Protein AF-A0A139QA95-F1 (afdb_monomer_lite)

InterPro domains:
  IPR046556 Protein of unknown function DUF6710 [PF20457] (3-136)

pLDDT: mean 88.9, std 16.06, range [31.94, 98.19]

Foldseek 3Di:
DPQDWQKDQLQPFAEPLPDDDDVLLVVLLVQDAPVHDDEQVVVVVFWEWEQEPPLRYIYTDGPSSNSVNNVVNSTYMHTYRYYHYCPVCVQFWAQPQFFIAGPPPRDGDDDPDDRVVRRVVRVSVVSNVVCVPPPVPCCVVPVVRDPD

Structure (mmCIF, N/CA/C/O backbone):
data_AF-A0A139QA95-F1
#
_entry.id   AF-A0A139QA95-F1
#
loop_
_atom_site.group_PDB
_atom_site.id
_atom_site.type_symbol
_atom_site.label_atom_id
_atom_site.label_alt_id
_atom_site.label_comp_id
_atom_site.label_asym_id
_atom_site.label_entity_id
_atom_site.label_seq_id
_atom_site.pdbx_PDB_ins_code
_atom_site.Cartn_x
_atom_site.Cartn_y
_atom_site.Cartn_z
_atom_site.occupancy
_atom_site.B_iso_or_equiv
_atom_site.auth_seq_id
_atom_site.auth_comp_id
_atom_site.auth_asym_id
_atom_site.auth_atom_id
_atom_site.pdbx_PDB_model_num
ATOM 1 N N . MET A 1 1 ? 22.921 14.497 5.740 1.00 40.66 1 MET A N 1
ATOM 2 C CA . MET A 1 1 ? 22.643 13.104 6.147 1.00 40.66 1 MET A CA 1
ATOM 3 C C . MET A 1 1 ? 22.027 12.401 4.957 1.00 40.66 1 MET A C 1
ATOM 5 O O . MET A 1 1 ? 20.993 12.868 4.490 1.00 40.66 1 MET A O 1
ATOM 9 N N . GLU A 1 2 ? 22.663 11.353 4.436 1.00 47.56 2 GLU A N 1
ATOM 10 C CA . GLU A 1 2 ? 22.002 10.455 3.483 1.00 47.56 2 GLU A CA 1
ATOM 11 C C . GLU A 1 2 ? 20.801 9.807 4.176 1.00 47.56 2 GLU A C 1
ATOM 13 O O . GLU A 1 2 ? 20.899 9.363 5.323 1.00 47.56 2 GLU A O 1
ATOM 18 N N . LYS A 1 3 ? 19.643 9.805 3.511 1.00 55.28 3 LYS A N 1
ATOM 19 C CA . LYS A 1 3 ? 18.496 9.031 3.980 1.00 55.28 3 LYS A CA 1
ATOM 20 C C . LYS A 1 3 ? 18.845 7.561 3.780 1.00 55.28 3 LYS A C 1
ATOM 22 O O . LYS A 1 3 ? 19.001 7.117 2.649 1.00 55.28 3 LYS A O 1
ATOM 27 N N . VAL A 1 4 ? 18.986 6.817 4.873 1.00 62.88 4 VAL A N 1
ATOM 28 C CA . VAL A 1 4 ? 19.156 5.365 4.801 1.00 62.88 4 VAL A CA 1
ATOM 29 C C . VAL A 1 4 ? 17.833 4.777 4.323 1.00 62.88 4 VAL A C 1
ATOM 31 O O . VAL A 1 4 ? 16.807 4.894 4.990 1.00 62.88 4 VAL A O 1
ATOM 34 N N . HIS A 1 5 ? 17.857 4.200 3.130 1.00 73.44 5 HIS A N 1
ATOM 35 C CA . HIS A 1 5 ? 16.714 3.552 2.511 1.00 73.44 5 HIS A CA 1
ATOM 36 C C . HIS A 1 5 ? 16.722 2.061 2.844 1.00 73.44 5 HIS A C 1
ATOM 38 O O . HIS A 1 5 ? 17.738 1.389 2.670 1.00 73.44 5 HIS A O 1
ATOM 44 N N . MET A 1 6 ? 15.585 1.522 3.290 1.00 86.94 6 MET A N 1
ATOM 45 C CA . MET A 1 6 ? 15.455 0.080 3.491 1.00 86.94 6 MET A CA 1
ATOM 46 C C . MET A 1 6 ? 15.194 -0.584 2.139 1.00 86.94 6 MET A C 1
ATOM 48 O O . MET A 1 6 ? 14.122 -0.428 1.560 1.00 86.94 6 MET A O 1
ATOM 52 N N . LYS A 1 7 ? 16.189 -1.303 1.627 1.00 92.44 7 LYS A N 1
ATOM 53 C CA . LYS A 1 7 ? 16.113 -2.047 0.366 1.00 92.44 7 LYS A CA 1
ATOM 54 C C . LYS A 1 7 ? 15.288 -3.320 0.533 1.00 92.44 7 LYS A C 1
ATOM 56 O O . LYS A 1 7 ? 15.468 -4.043 1.503 1.00 92.44 7 LYS A O 1
ATOM 61 N N . ILE A 1 8 ? 14.443 -3.638 -0.439 1.00 93.44 8 ILE A N 1
ATOM 62 C CA . ILE A 1 8 ? 13.637 -4.860 -0.449 1.00 93.44 8 ILE A CA 1
ATOM 63 C C . ILE A 1 8 ? 13.469 -5.391 -1.877 1.00 93.44 8 ILE A C 1
ATOM 65 O O . ILE A 1 8 ? 13.331 -4.623 -2.826 1.00 93.44 8 ILE A O 1
ATOM 69 N N . GLY A 1 9 ? 13.461 -6.717 -2.047 1.00 95.31 9 GLY A N 1
ATOM 70 C CA . GLY A 1 9 ? 13.161 -7.335 -3.343 1.00 95.31 9 GLY A CA 1
ATOM 71 C C . GLY A 1 9 ? 11.768 -6.936 -3.840 1.00 95.31 9 GLY A C 1
ATOM 72 O O . GLY A 1 9 ? 10.813 -6.912 -3.057 1.00 95.31 9 GLY A O 1
ATOM 73 N N . ILE A 1 10 ? 11.637 -6.643 -5.137 1.00 95.94 10 ILE A N 1
ATOM 74 C CA . ILE A 1 10 ? 10.459 -5.955 -5.694 1.00 95.94 10 ILE A CA 1
ATOM 75 C C . ILE A 1 10 ? 9.120 -6.664 -5.422 1.00 95.94 10 ILE A C 1
ATOM 77 O O . ILE A 1 10 ? 8.092 -6.002 -5.298 1.00 95.94 10 ILE A O 1
ATOM 81 N N . ASN A 1 11 ? 9.132 -7.994 -5.276 1.00 95.19 11 ASN A N 1
ATOM 82 C CA . ASN A 1 11 ? 7.955 -8.831 -5.021 1.00 95.19 11 ASN A CA 1
ATOM 83 C C . ASN A 1 11 ? 7.904 -9.441 -3.613 1.00 95.19 11 ASN A C 1
ATOM 85 O O . ASN A 1 11 ? 7.053 -10.288 -3.347 1.00 95.19 11 ASN A O 1
ATOM 89 N N . LYS A 1 12 ? 8.776 -9.017 -2.689 1.00 93.94 12 LYS A N 1
ATOM 90 C CA . LYS A 1 12 ? 8.804 -9.595 -1.337 1.00 93.94 12 LYS A CA 1
ATOM 91 C C . LYS A 1 12 ? 7.611 -9.172 -0.472 1.00 93.94 12 LYS A C 1
ATOM 93 O O . LYS A 1 12 ? 7.172 -9.955 0.365 1.00 93.94 12 LYS A O 1
ATOM 98 N N . LEU A 1 13 ? 7.081 -7.969 -0.692 1.00 93.56 13 LEU A N 1
ATOM 99 C CA . LEU A 1 13 ? 5.850 -7.474 -0.074 1.00 93.56 13 LEU A CA 1
ATOM 100 C C . LEU A 1 13 ? 4.828 -7.070 -1.147 1.00 93.56 13 LEU A C 1
ATOM 102 O O . LEU A 1 13 ? 5.224 -6.695 -2.257 1.00 93.56 13 LEU A O 1
ATOM 106 N N . PRO A 1 14 ? 3.519 -7.111 -0.852 1.00 94.12 14 PRO A N 1
ATOM 107 C CA . PRO A 1 14 ? 2.509 -6.415 -1.640 1.00 94.12 14 PRO A CA 1
ATOM 108 C C . PRO A 1 14 ? 2.815 -4.913 -1.735 1.00 94.12 14 PRO A C 1
ATOM 110 O O . PRO A 1 14 ? 3.106 -4.265 -0.728 1.00 94.12 14 PRO A O 1
ATOM 113 N N . ILE A 1 15 ? 2.723 -4.355 -2.944 1.00 95.94 15 ILE A N 1
ATOM 114 C CA . ILE A 1 15 ? 2.862 -2.916 -3.194 1.00 95.94 15 ILE A CA 1
ATOM 115 C C . ILE A 1 15 ? 1.617 -2.430 -3.941 1.00 95.94 15 ILE A C 1
ATOM 117 O O . ILE A 1 15 ? 1.316 -2.914 -5.032 1.00 95.94 15 ILE A O 1
ATOM 121 N N . LEU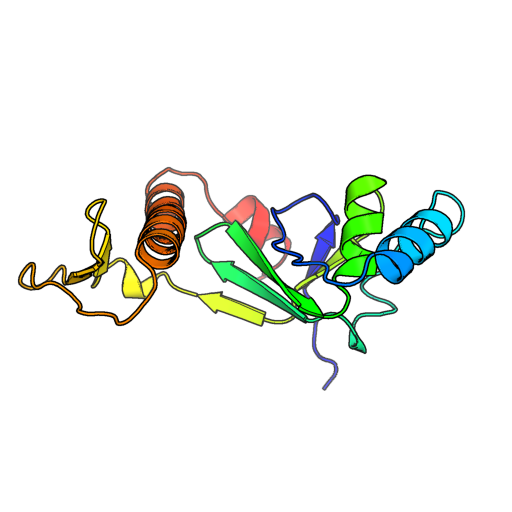 A 1 16 ? 0.915 -1.451 -3.373 1.00 95.00 16 LEU A N 1
ATOM 122 C CA . LEU A 1 16 ? -0.185 -0.744 -4.026 1.00 95.00 16 LEU A CA 1
ATOM 123 C C . LEU A 1 16 ? 0.396 0.365 -4.906 1.00 95.00 16 LEU A C 1
ATOM 125 O O . LEU A 1 16 ? 0.757 1.432 -4.412 1.00 95.00 16 LEU A O 1
ATOM 129 N N . LEU A 1 17 ? 0.542 0.072 -6.199 1.00 94.69 17 LEU A N 1
ATOM 130 C CA . LEU A 1 17 ? 1.249 0.924 -7.160 1.00 94.69 17 LEU A CA 1
ATOM 131 C C . LEU A 1 17 ? 0.373 2.012 -7.792 1.00 94.69 17 LEU A C 1
ATOM 133 O O . LEU A 1 17 ? 0.867 3.101 -8.049 1.00 94.69 17 LEU A O 1
ATOM 137 N N . ASN A 1 18 ? -0.912 1.752 -8.039 1.00 91.00 18 ASN A N 1
ATOM 138 C CA . ASN A 1 18 ? -1.839 2.699 -8.682 1.00 91.00 18 ASN A CA 1
ATOM 139 C C . ASN A 1 18 ? -1.262 3.376 -9.955 1.00 91.00 18 ASN A C 1
ATOM 141 O O . ASN A 1 18 ? -1.154 4.605 -10.006 1.00 91.00 18 ASN A O 1
ATOM 145 N N . PRO A 1 19 ? -0.821 2.610 -10.975 1.00 94.81 19 PRO A N 1
ATOM 146 C CA . PRO A 1 19 ? -0.391 3.176 -12.255 1.00 94.81 19 PRO A CA 1
ATOM 147 C C . PRO A 1 19 ? -1.569 3.883 -12.946 1.00 94.81 19 PRO A C 1
ATOM 149 O O . PRO A 1 19 ? -2.698 3.406 -12.892 1.00 94.81 19 PRO A O 1
ATOM 152 N N . TRP A 1 20 ? -1.317 5.016 -13.603 1.00 95.75 20 TRP A N 1
ATOM 153 C CA . TRP A 1 20 ? -2.394 5.901 -14.089 1.00 95.75 20 TRP A CA 1
ATOM 154 C C . TRP A 1 20 ? -2.300 6.286 -15.573 1.00 95.75 20 TRP A C 1
ATOM 156 O O . TRP A 1 20 ? -3.170 6.983 -16.079 1.00 95.75 20 TRP A O 1
ATOM 166 N N . ASN A 1 21 ? -1.253 5.860 -16.286 1.00 97.00 21 ASN A N 1
ATOM 167 C CA . ASN A 1 21 ? -1.024 6.239 -17.686 1.00 97.00 21 ASN A CA 1
ATOM 168 C C . ASN A 1 21 ? -0.605 5.012 -18.492 1.00 97.00 21 ASN A C 1
ATOM 170 O O . ASN A 1 21 ? 0.436 4.432 -18.195 1.00 97.00 21 ASN A O 1
ATOM 174 N N . GLY A 1 22 ? -1.416 4.641 -19.486 1.00 97.25 22 GLY A N 1
ATOM 175 C CA . GLY A 1 22 ? -1.225 3.432 -20.286 1.00 97.25 22 GLY A CA 1
ATOM 176 C C . GLY A 1 22 ? 0.063 3.430 -21.106 1.00 97.25 22 GLY A C 1
ATOM 177 O O . GLY A 1 22 ? 0.799 2.452 -21.052 1.00 97.25 22 GLY A O 1
ATOM 178 N N . GLU A 1 23 ? 0.381 4.527 -21.795 1.00 97.88 23 GLU A N 1
ATOM 179 C CA . GLU A 1 23 ? 1.621 4.646 -22.579 1.00 97.88 23 GLU A CA 1
ATOM 180 C C . GLU A 1 23 ? 2.845 4.463 -21.683 1.00 97.88 23 GLU A C 1
ATOM 182 O O . GLU A 1 23 ? 3.699 3.630 -21.957 1.00 97.88 23 GLU A O 1
ATOM 187 N N . ARG A 1 24 ? 2.862 5.115 -20.515 1.00 97.12 24 ARG A N 1
ATOM 188 C CA . ARG A 1 24 ? 3.944 4.945 -19.539 1.00 97.12 24 ARG A CA 1
ATOM 189 C C . ARG A 1 24 ? 4.038 3.523 -18.996 1.00 97.12 24 ARG A C 1
ATOM 191 O O . ARG A 1 24 ? 5.141 3.098 -18.666 1.00 97.12 24 ARG A O 1
ATOM 198 N N . ILE A 1 25 ? 2.926 2.796 -18.856 1.00 97.62 25 ILE A N 1
ATOM 199 C CA . ILE A 1 25 ? 2.977 1.368 -18.497 1.00 97.62 25 ILE A CA 1
ATOM 200 C C . ILE A 1 25 ? 3.706 0.597 -19.599 1.00 97.62 25 ILE A C 1
ATOM 202 O O . ILE A 1 25 ? 4.649 -0.127 -19.293 1.00 97.62 25 ILE A O 1
ATOM 206 N N . LEU A 1 26 ? 3.303 0.779 -20.859 1.00 98.00 26 LEU A N 1
ATOM 207 C CA . LEU A 1 26 ? 3.900 0.082 -22.000 1.00 98.00 26 LEU A CA 1
ATOM 208 C C . LEU A 1 26 ? 5.389 0.415 -22.152 1.00 98.00 26 LEU A C 1
ATOM 210 O O . LEU A 1 26 ? 6.206 -0.497 -22.258 1.00 98.00 26 LEU A O 1
ATOM 214 N N . ASP A 1 27 ? 5.752 1.693 -22.060 1.00 98.06 27 ASP A N 1
ATOM 215 C CA . ASP A 1 27 ? 7.143 2.145 -22.142 1.00 98.06 27 ASP A CA 1
ATOM 216 C C . ASP A 1 27 ? 8.008 1.517 -21.047 1.00 98.06 27 ASP A C 1
ATOM 218 O O . ASP A 1 27 ? 9.131 1.086 -21.306 1.00 98.06 27 ASP A O 1
ATOM 222 N N . ASN A 1 28 ? 7.490 1.426 -19.816 1.00 97.62 28 ASN A N 1
ATOM 223 C CA . ASN A 1 28 ? 8.228 0.799 -18.723 1.00 97.62 28 ASN A CA 1
ATOM 224 C C . ASN A 1 28 ? 8.274 -0.732 -18.861 1.00 97.62 28 ASN A C 1
ATOM 226 O O . ASN A 1 28 ? 9.294 -1.313 -18.507 1.00 97.62 28 ASN A O 1
ATOM 230 N N . PHE A 1 29 ? 7.249 -1.388 -19.417 1.00 97.38 29 PHE A N 1
ATOM 231 C CA . PHE A 1 29 ? 7.306 -2.824 -19.733 1.00 97.38 29 PHE A CA 1
ATOM 232 C C . PHE A 1 29 ? 8.347 -3.148 -20.806 1.00 97.38 29 PHE A C 1
ATOM 234 O 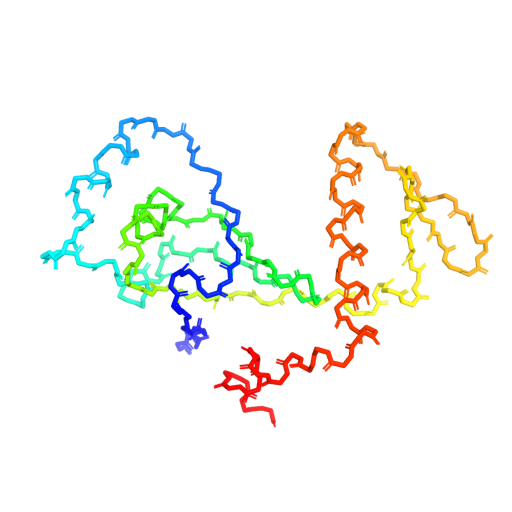O . PHE A 1 29 ? 8.993 -4.189 -20.722 1.00 97.38 29 PHE A O 1
ATOM 241 N N . ILE A 1 30 ? 8.527 -2.268 -21.793 1.00 97.38 30 ILE A N 1
ATOM 242 C CA . ILE A 1 30 ? 9.571 -2.415 -22.816 1.00 97.38 30 ILE A CA 1
ATOM 243 C C . ILE A 1 30 ? 10.948 -2.116 -22.210 1.00 97.38 30 ILE A C 1
ATOM 245 O O . ILE A 1 30 ? 11.900 -2.872 -22.408 1.00 97.38 30 ILE A O 1
ATOM 249 N N . GLY A 1 31 ? 11.053 -1.009 -21.472 1.00 96.88 31 GLY A N 1
ATOM 250 C CA . GLY A 1 31 ? 12.316 -0.498 -20.950 1.00 96.88 31 GLY A CA 1
ATOM 251 C C . GLY A 1 31 ? 12.885 -1.286 -19.774 1.00 96.88 31 GLY A C 1
ATOM 252 O O . GLY A 1 31 ? 14.102 -1.325 -19.635 1.00 96.88 31 GLY A O 1
ATOM 253 N N . ILE A 1 32 ? 12.047 -1.905 -18.938 1.00 97.31 32 ILE A N 1
ATOM 254 C CA . ILE A 1 32 ? 12.473 -2.702 -17.779 1.00 97.31 32 ILE A CA 1
ATOM 255 C C . ILE A 1 32 ? 12.335 -4.182 -18.123 1.00 97.31 32 ILE A C 1
ATOM 257 O O . ILE A 1 32 ? 11.229 -4.717 -18.234 1.00 97.31 32 ILE A O 1
ATOM 261 N N . ASN A 1 33 ? 13.479 -4.839 -18.285 1.00 95.44 33 ASN A N 1
ATOM 262 C CA . ASN A 1 33 ? 13.591 -6.204 -18.790 1.00 95.44 33 ASN A CA 1
ATOM 263 C C . ASN A 1 33 ? 14.869 -6.878 -18.249 1.00 95.44 33 ASN A C 1
ATOM 265 O O . ASN A 1 33 ? 15.496 -6.378 -17.316 1.00 95.44 33 ASN A O 1
ATOM 269 N N . ASP A 1 34 ? 15.239 -8.021 -18.820 1.00 94.75 34 ASP A N 1
ATOM 270 C CA . ASP A 1 34 ? 16.381 -8.825 -18.373 1.00 94.75 34 ASP A CA 1
ATOM 271 C C . ASP A 1 34 ? 17.741 -8.137 -18.558 1.00 94.75 34 ASP A C 1
ATOM 273 O O . ASP A 1 34 ? 18.643 -8.368 -17.752 1.00 94.75 34 ASP A O 1
ATOM 277 N N . ASP A 1 35 ? 17.863 -7.257 -19.554 1.00 96.19 35 ASP A N 1
ATOM 278 C CA . ASP A 1 35 ? 19.081 -6.492 -19.840 1.00 96.19 35 ASP A CA 1
ATOM 279 C C . ASP A 1 35 ? 19.099 -5.128 -19.123 1.00 96.19 35 ASP A C 1
ATOM 281 O O . ASP A 1 35 ? 20.152 -4.505 -18.986 1.00 96.19 35 ASP A O 1
ATOM 285 N N . ASN A 1 36 ? 17.942 -4.659 -18.641 1.00 96.62 36 ASN A N 1
ATOM 286 C CA . ASN A 1 36 ? 17.787 -3.407 -17.900 1.00 96.62 36 ASN A CA 1
ATOM 287 C C . ASN A 1 36 ? 16.883 -3.606 -16.675 1.00 96.62 36 ASN A C 1
ATOM 289 O O . ASN A 1 36 ? 15.712 -3.208 -16.646 1.00 96.62 36 ASN A O 1
ATOM 293 N N . VAL A 1 37 ? 17.435 -4.271 -15.660 1.00 97.38 37 VAL A N 1
ATOM 294 C CA . VAL A 1 37 ? 16.726 -4.582 -14.416 1.00 97.38 37 VAL A CA 1
ATOM 295 C C . VAL A 1 37 ? 16.504 -3.308 -13.601 1.00 97.38 37 VAL A C 1
ATOM 297 O O . VAL A 1 37 ? 17.400 -2.485 -13.434 1.00 97.38 37 VAL A O 1
ATOM 300 N N . PHE A 1 38 ? 15.302 -3.159 -13.047 1.00 97.12 38 PHE A N 1
ATOM 301 C CA . PHE A 1 38 ? 14.963 -2.031 -12.184 1.00 97.12 38 PHE A CA 1
ATOM 302 C C . PHE A 1 38 ? 15.806 -2.012 -10.899 1.00 97.12 38 PHE A C 1
ATOM 304 O O . PHE A 1 38 ? 15.767 -2.955 -10.103 1.00 97.12 38 PHE A O 1
ATOM 311 N N . ASP A 1 39 ? 16.500 -0.895 -10.677 1.00 95.81 39 ASP A N 1
ATOM 312 C CA . ASP A 1 39 ? 17.297 -0.621 -9.482 1.00 95.81 39 ASP A CA 1
ATOM 313 C C . ASP A 1 39 ? 16.673 0.526 -8.673 1.00 95.81 39 ASP A C 1
ATOM 315 O O . ASP A 1 39 ? 16.860 1.714 -8.955 1.00 95.81 39 ASP A O 1
ATOM 319 N N . GLY A 1 40 ? 15.907 0.175 -7.642 1.00 93.75 40 GLY A N 1
ATOM 320 C CA . GLY A 1 40 ? 15.276 1.174 -6.792 1.00 93.75 40 GLY A CA 1
ATOM 321 C C . GLY A 1 40 ? 16.225 1.916 -5.849 1.00 93.75 40 GLY A C 1
ATOM 322 O O . GLY A 1 40 ? 15.836 2.951 -5.309 1.00 93.75 40 GLY A O 1
ATOM 323 N N . VAL A 1 41 ? 17.456 1.446 -5.643 1.00 92.88 41 VAL A N 1
ATOM 324 C CA . VAL A 1 41 ? 18.449 2.187 -4.852 1.00 92.88 41 VAL A CA 1
ATOM 325 C C . VAL A 1 41 ? 19.007 3.330 -5.693 1.00 92.88 41 VAL A C 1
ATOM 327 O O 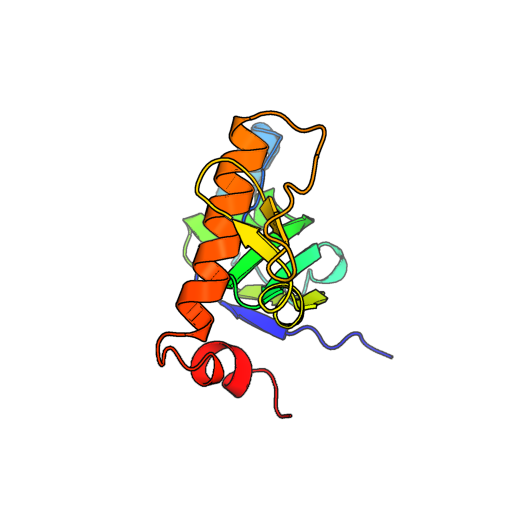. VAL A 1 41 ? 18.973 4.486 -5.253 1.00 92.88 41 VAL A O 1
ATOM 330 N N . LEU A 1 42 ? 19.423 3.027 -6.927 1.00 93.31 42 LEU A N 1
ATOM 331 C CA . LEU A 1 42 ? 19.934 4.013 -7.881 1.00 93.31 42 LEU A CA 1
ATOM 332 C C . LEU A 1 42 ? 18.909 5.122 -8.167 1.00 93.31 42 LEU A C 1
ATOM 334 O O . LEU A 1 42 ? 19.263 6.300 -8.214 1.00 93.31 42 LEU A O 1
ATOM 338 N N . PHE A 1 43 ? 17.630 4.761 -8.298 1.00 92.38 43 PHE A N 1
ATOM 339 C CA . PHE A 1 43 ? 16.537 5.700 -8.589 1.00 92.38 43 PHE A CA 1
ATOM 340 C C . PHE A 1 43 ? 15.692 6.076 -7.359 1.00 92.38 43 PHE A C 1
ATOM 342 O O . PHE A 1 43 ? 14.546 6.518 -7.492 1.00 92.38 43 PHE A O 1
ATOM 349 N N . SER A 1 44 ? 16.254 5.942 -6.154 1.00 92.38 44 SER A N 1
ATOM 350 C CA . SER A 1 44 ? 15.558 6.174 -4.876 1.00 92.38 44 SER A CA 1
ATOM 351 C C . SER A 1 44 ? 14.961 7.578 -4.725 1.00 92.38 44 SER A C 1
ATOM 353 O O . SER A 1 44 ? 13.952 7.742 -4.039 1.00 92.38 44 SER A O 1
ATOM 355 N N . SER A 1 45 ? 15.513 8.583 -5.412 1.00 91.06 45 SER A N 1
ATOM 356 C CA . SER A 1 45 ? 14.994 9.958 -5.422 1.00 91.06 45 SER A CA 1
ATOM 357 C C . SER A 1 45 ? 13.583 10.085 -6.012 1.00 91.06 45 SER A C 1
ATOM 359 O O . SER A 1 45 ? 12.854 11.009 -5.654 1.00 91.06 45 SER A O 1
ATOM 361 N N . ASN A 1 46 ? 13.1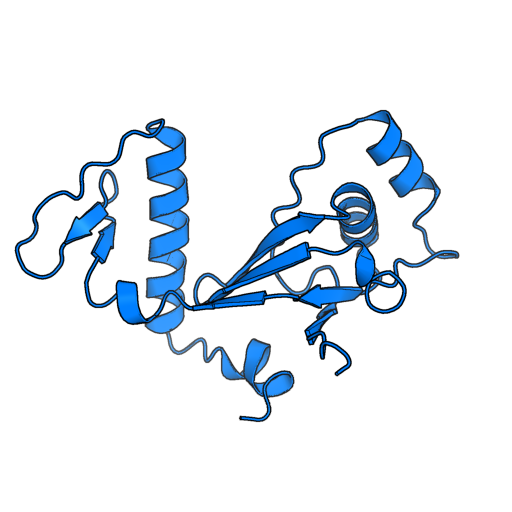82 9.153 -6.883 1.00 91.81 46 ASN A N 1
ATOM 362 C CA . ASN A 1 46 ? 11.861 9.116 -7.515 1.00 91.81 46 ASN A CA 1
ATOM 363 C C . ASN A 1 46 ? 10.899 8.123 -6.831 1.00 91.81 46 ASN A C 1
ATOM 365 O O . ASN A 1 46 ? 9.715 8.062 -7.168 1.00 91.81 46 ASN A O 1
ATOM 369 N N . ILE A 1 47 ? 11.392 7.331 -5.875 1.00 95.00 47 ILE A N 1
ATOM 370 C CA . ILE A 1 47 ? 10.603 6.309 -5.185 1.00 95.00 47 ILE A CA 1
ATOM 371 C C . ILE A 1 47 ? 10.039 6.883 -3.892 1.00 95.00 47 ILE A C 1
ATOM 373 O O . ILE A 1 47 ? 10.748 7.485 -3.086 1.00 95.00 47 ILE A O 1
ATOM 377 N N . GLN A 1 48 ? 8.739 6.673 -3.699 1.00 95.06 48 GLN A N 1
ATOM 378 C CA . GLN A 1 48 ? 8.031 7.047 -2.481 1.00 95.06 48 GLN A CA 1
ATOM 379 C C . GLN A 1 48 ? 7.167 5.878 -2.026 1.00 95.06 48 GLN A C 1
ATOM 381 O O . GLN A 1 48 ? 6.000 5.766 -2.391 1.00 95.06 48 GLN A O 1
ATOM 386 N N . ASN A 1 49 ? 7.754 4.996 -1.233 1.00 96.62 49 ASN A N 1
ATOM 387 C CA . ASN A 1 49 ? 7.125 3.800 -0.704 1.00 96.62 49 ASN A CA 1
ATOM 388 C C . ASN A 1 49 ? 6.958 3.923 0.807 1.00 96.62 49 ASN A C 1
ATOM 390 O O . ASN A 1 49 ? 7.936 4.062 1.549 1.00 96.62 49 ASN A O 1
ATOM 394 N N . HIS A 1 50 ? 5.706 3.857 1.250 1.00 95.62 50 HIS A N 1
ATOM 395 C CA . HIS A 1 50 ? 5.330 3.931 2.654 1.00 95.62 50 HIS A CA 1
ATOM 396 C C . HIS A 1 50 ? 4.894 2.539 3.094 1.00 95.62 50 HIS A C 1
ATOM 398 O O . HIS A 1 50 ? 3.840 2.056 2.680 1.00 95.62 50 HIS A O 1
ATOM 404 N N . TYR A 1 51 ? 5.705 1.888 3.914 1.00 95.69 51 TYR A N 1
ATOM 405 C CA . TYR A 1 51 ? 5.368 0.594 4.486 1.00 95.69 51 TYR A CA 1
ATOM 406 C C . TYR A 1 51 ? 4.415 0.782 5.670 1.00 95.69 51 TYR A C 1
ATOM 408 O O . TYR A 1 51 ? 4.702 1.551 6.590 1.00 95.69 51 TYR A O 1
ATOM 416 N N . LEU A 1 52 ? 3.267 0.105 5.635 1.00 95.25 52 LEU A N 1
ATOM 417 C CA . LEU A 1 52 ? 2.254 0.162 6.684 1.00 95.25 52 LEU A CA 1
ATOM 418 C C . LEU A 1 52 ? 2.453 -1.027 7.629 1.00 95.25 52 LEU A C 1
ATOM 420 O O . LEU A 1 52 ? 2.027 -2.148 7.346 1.00 95.25 52 LEU A O 1
ATOM 424 N N . TYR A 1 53 ? 3.109 -0.783 8.759 1.00 93.56 53 TYR A N 1
ATOM 425 C CA . TYR A 1 53 ? 3.250 -1.771 9.823 1.00 93.56 53 TYR A CA 1
ATOM 426 C C . TYR A 1 53 ? 1.997 -1.756 10.701 1.00 93.56 53 TYR A C 1
ATOM 428 O O . TYR A 1 53 ? 1.583 -0.667 11.110 1.00 93.56 53 TYR A O 1
ATOM 436 N N . PRO A 1 54 ? 1.395 -2.903 11.051 1.00 93.31 54 PRO A N 1
ATOM 437 C CA . PRO A 1 54 ? 1.785 -4.299 10.800 1.00 93.31 54 PRO A CA 1
ATOM 438 C C . PRO A 1 54 ? 1.098 -4.939 9.580 1.00 93.31 54 PRO A C 1
ATOM 440 O O . PRO A 1 54 ? 1.192 -6.145 9.383 1.00 93.31 54 PRO A O 1
ATOM 443 N N . MET A 1 55 ? 0.383 -4.161 8.765 1.00 93.94 55 MET A N 1
ATOM 444 C CA . MET A 1 55 ? -0.428 -4.657 7.641 1.00 93.94 55 MET A CA 1
ATOM 445 C C . MET A 1 55 ? 0.393 -5.365 6.551 1.00 93.94 55 MET A C 1
ATOM 447 O O . MET A 1 55 ? -0.185 -6.009 5.683 1.00 93.94 55 MET A O 1
ATOM 451 N N . ASN A 1 56 ? 1.726 -5.248 6.577 1.00 92.12 56 ASN A N 1
ATOM 452 C CA . ASN A 1 56 ? 2.644 -5.857 5.613 1.00 92.12 56 ASN A CA 1
ATOM 453 C C . ASN A 1 56 ? 2.362 -5.448 4.156 1.00 92.12 56 ASN A C 1
ATOM 455 O O . ASN A 1 56 ? 2.566 -6.224 3.228 1.00 92.12 56 ASN A O 1
ATOM 459 N N . ILE A 1 57 ? 1.930 -4.203 3.947 1.00 94.50 57 ILE A N 1
ATOM 460 C CA . ILE A 1 57 ? 1.671 -3.625 2.624 1.00 94.50 57 ILE A CA 1
ATOM 461 C C . ILE A 1 57 ? 2.493 -2.350 2.464 1.00 94.50 57 ILE A C 1
ATOM 463 O O . ILE A 1 57 ? 2.661 -1.574 3.406 1.00 94.50 57 ILE A O 1
ATOM 467 N N . ILE A 1 58 ? 2.983 -2.113 1.252 1.00 96.31 58 ILE A N 1
ATOM 468 C CA . ILE A 1 58 ? 3.598 -0.849 0.857 1.00 96.31 58 ILE A CA 1
ATOM 469 C C . ILE A 1 58 ? 2.594 -0.048 0.027 1.00 96.31 58 ILE A C 1
ATOM 471 O O . ILE A 1 58 ? 2.041 -0.549 -0.950 1.00 96.31 58 ILE A O 1
ATOM 475 N N . VAL A 1 59 ? 2.396 1.221 0.377 1.00 96.06 59 VAL A N 1
ATOM 476 C CA . VAL A 1 59 ? 1.676 2.189 -0.458 1.00 96.06 59 VAL A CA 1
ATOM 477 C C . VAL A 1 59 ? 2.694 3.001 -1.246 1.00 96.06 59 VAL A C 1
ATOM 479 O O . VAL A 1 59 ? 3.504 3.726 -0.663 1.00 96.06 59 VAL A O 1
ATOM 482 N N . CYS A 1 60 ? 2.648 2.877 -2.570 1.00 96.50 60 CYS A N 1
ATOM 483 C CA . CYS A 1 60 ? 3.533 3.590 -3.477 1.00 96.50 60 CYS A CA 1
ATOM 484 C C . CYS A 1 60 ? 2.890 4.909 -3.928 1.00 96.50 60 CYS A C 1
ATOM 486 O O . CYS A 1 60 ? 1.750 4.949 -4.385 1.00 96.50 60 CYS A O 1
ATOM 488 N N . LYS A 1 61 ? 3.655 5.994 -3.824 1.00 94.06 61 LYS A N 1
ATOM 489 C CA . LYS A 1 61 ? 3.286 7.354 -4.240 1.00 94.06 61 LYS A CA 1
ATOM 490 C C . LYS A 1 61 ? 4.182 7.912 -5.350 1.00 94.06 61 LYS A C 1
ATOM 492 O O . LYS A 1 61 ? 3.883 8.969 -5.893 1.00 94.06 61 LYS A O 1
ATOM 497 N N . GLY A 1 62 ? 5.255 7.205 -5.706 1.00 94.56 62 GLY A N 1
ATOM 498 C CA . GLY A 1 62 ? 6.237 7.628 -6.706 1.00 94.56 62 GLY A CA 1
ATOM 499 C C . GLY A 1 62 ? 6.851 6.434 -7.431 1.00 94.56 62 GLY A C 1
ATOM 500 O O . GLY A 1 62 ? 6.933 5.345 -6.867 1.00 94.56 62 GLY A O 1
ATOM 501 N N . ALA A 1 63 ? 7.259 6.631 -8.689 1.00 95.19 63 ALA A N 1
ATOM 502 C CA . ALA A 1 63 ? 7.812 5.577 -9.550 1.00 95.19 63 ALA A CA 1
ATOM 503 C C . ALA A 1 63 ? 6.901 4.335 -9.694 1.00 95.19 63 ALA A C 1
ATOM 505 O O . ALA A 1 63 ? 7.362 3.200 -9.803 1.00 95.19 63 ALA A O 1
ATOM 506 N N . ASN A 1 64 ? 5.584 4.530 -9.685 1.00 97.25 64 ASN A N 1
ATOM 507 C CA . ASN A 1 64 ? 4.599 3.453 -9.747 1.00 97.25 64 ASN A CA 1
ATOM 508 C C . ASN A 1 64 ? 4.646 2.628 -11.043 1.00 97.25 64 ASN A C 1
ATOM 510 O O . ASN A 1 64 ? 4.548 1.405 -10.982 1.00 97.25 64 ASN A O 1
ATOM 514 N N . HIS A 1 65 ? 4.812 3.264 -12.207 1.00 97.38 65 HIS A N 1
ATOM 515 C CA . HIS A 1 65 ? 4.882 2.558 -13.499 1.00 97.38 65 HIS A CA 1
ATOM 516 C C . HIS A 1 65 ? 6.123 1.666 -13.625 1.00 97.38 65 HIS A C 1
ATOM 518 O O . HIS A 1 65 ? 6.034 0.519 -14.064 1.00 97.38 65 HIS A O 1
ATOM 524 N N . SER A 1 66 ? 7.283 2.171 -13.207 1.00 97.19 66 SER A N 1
ATOM 525 C CA . SER A 1 66 ? 8.540 1.421 -13.258 1.00 97.19 66 SER A CA 1
ATOM 526 C C . SER A 1 66 ? 8.528 0.259 -12.269 1.00 97.19 66 SER A C 1
ATOM 528 O O . SER A 1 66 ? 8.884 -0.863 -12.622 1.00 97.19 66 SER A O 1
ATOM 530 N N . GLN A 1 67 ? 8.019 0.488 -11.055 1.00 97.81 67 GLN A N 1
ATOM 531 C CA . GLN A 1 67 ? 7.869 -0.576 -10.065 1.00 97.81 67 GLN A CA 1
ATOM 532 C C . GLN A 1 67 ? 6.848 -1.638 -10.506 1.00 97.81 67 GLN A C 1
ATOM 534 O O . GLN A 1 67 ? 7.080 -2.819 -10.267 1.00 97.81 67 GLN A O 1
ATOM 539 N N . LEU A 1 68 ? 5.762 -1.267 -11.200 1.00 97.75 68 LEU A N 1
ATOM 540 C CA . LEU A 1 68 ? 4.825 -2.234 -11.798 1.00 97.75 68 LEU A CA 1
ATOM 541 C C . LEU A 1 68 ? 5.534 -3.172 -12.771 1.00 97.75 68 LEU A C 1
ATOM 543 O O . LEU A 1 68 ? 5.341 -4.384 -12.719 1.00 97.75 68 LEU A O 1
ATOM 547 N N . SER A 1 69 ? 6.368 -2.600 -13.629 1.00 97.44 69 SER A N 1
ATOM 548 C CA . SER A 1 69 ? 7.124 -3.329 -14.648 1.00 97.44 69 SER A CA 1
ATOM 549 C C . SER A 1 69 ? 8.127 -4.284 -14.016 1.00 97.44 69 SER A C 1
ATOM 551 O O . SER A 1 69 ? 8.137 -5.470 -14.329 1.00 97.44 69 SER A O 1
ATOM 553 N N . ALA A 1 70 ? 8.880 -3.807 -13.027 1.00 97.44 70 ALA A N 1
ATOM 554 C CA . ALA A 1 70 ? 9.801 -4.627 -12.248 1.00 97.44 70 ALA A CA 1
ATOM 555 C C . ALA A 1 70 ? 9.094 -5.790 -11.522 1.00 97.44 70 ALA A C 1
ATOM 557 O O . ALA A 1 70 ? 9.572 -6.927 -11.534 1.00 97.44 70 ALA A O 1
ATOM 558 N N . ARG A 1 71 ? 7.912 -5.534 -10.938 1.00 96.69 71 ARG A N 1
ATOM 559 C CA . ARG A 1 71 ? 7.076 -6.579 -10.325 1.00 96.69 71 ARG A CA 1
ATOM 560 C C . ARG A 1 71 ? 6.619 -7.617 -11.342 1.00 96.69 71 ARG A C 1
ATOM 562 O O . ARG A 1 71 ? 6.672 -8.804 -11.030 1.00 96.69 71 ARG A O 1
ATOM 569 N N . TYR A 1 72 ? 6.197 -7.186 -12.530 1.00 96.12 72 TYR A N 1
ATOM 570 C CA . TYR A 1 72 ? 5.787 -8.086 -13.609 1.00 96.12 72 TYR A CA 1
ATOM 571 C C . TYR A 1 72 ? 6.941 -8.990 -14.064 1.00 96.12 72 TYR A C 1
ATOM 573 O O . TYR A 1 72 ? 6.757 -10.196 -14.189 1.00 96.12 72 TYR A O 1
ATOM 581 N N . GLN A 1 73 ? 8.149 -8.432 -14.201 1.00 96.00 73 GLN A N 1
ATOM 582 C CA . GLN A 1 73 ? 9.364 -9.196 -14.516 1.00 96.00 73 GLN A CA 1
ATOM 583 C C . GLN A 1 73 ? 9.844 -10.095 -13.365 1.00 96.00 73 GLN A C 1
ATOM 585 O O . GLN A 1 73 ? 10.717 -10.939 -13.555 1.00 96.00 73 GLN A O 1
ATOM 590 N N . ASN A 1 74 ? 9.305 -9.907 -12.156 1.00 95.44 74 ASN A N 1
ATOM 591 C CA . ASN A 1 74 ? 9.747 -10.573 -10.933 1.00 95.44 74 ASN A CA 1
ATOM 592 C C . ASN A 1 74 ? 11.258 -10.439 -10.670 1.00 95.44 74 ASN A C 1
ATOM 594 O O . ASN A 1 74 ? 11.900 -11.353 -10.150 1.00 95.44 74 ASN A O 1
ATOM 598 N N . LYS A 1 75 ? 11.826 -9.287 -11.038 1.00 95.75 75 LYS A N 1
ATOM 599 C CA . LYS A 1 75 ? 13.259 -8.991 -10.943 1.00 95.75 75 LYS A CA 1
ATOM 600 C C . LYS A 1 75 ? 13.477 -7.556 -10.479 1.00 95.75 75 LYS A C 1
ATOM 602 O O . LYS A 1 75 ? 12.695 -6.659 -10.786 1.00 95.75 75 LYS A O 1
ATOM 607 N N . GLY A 1 76 ? 14.573 -7.352 -9.758 1.00 95.56 76 GLY A N 1
ATOM 608 C CA . GLY A 1 76 ? 14.959 -6.056 -9.216 1.00 95.56 76 GLY A CA 1
ATOM 609 C C . GLY A 1 76 ? 14.509 -5.831 -7.777 1.00 95.56 76 GLY A C 1
ATOM 610 O O . GLY A 1 76 ? 13.966 -6.706 -7.089 1.00 95.56 76 GLY A O 1
ATOM 611 N N . GLU A 1 77 ? 14.765 -4.620 -7.315 1.00 95.88 77 GLU A N 1
ATOM 612 C CA . GLU A 1 77 ? 14.588 -4.207 -5.930 1.00 95.88 77 GLU A CA 1
ATOM 613 C C . GLU A 1 77 ? 14.001 -2.811 -5.849 1.00 95.88 77 GLU A C 1
ATOM 615 O O . GLU A 1 77 ? 14.147 -1.996 -6.756 1.00 95.88 77 GLU A O 1
ATOM 620 N N . THR A 1 78 ? 13.337 -2.532 -4.738 1.00 96.62 78 THR A N 1
ATOM 621 C CA . THR A 1 78 ? 12.848 -1.202 -4.409 1.00 96.62 78 THR A CA 1
ATOM 622 C C . THR A 1 78 ? 13.320 -0.793 -3.025 1.00 96.62 78 THR A C 1
ATOM 624 O O . THR A 1 78 ? 13.959 -1.564 -2.307 1.00 96.62 78 THR A O 1
ATOM 627 N N . VAL A 1 79 ? 13.005 0.437 -2.647 1.00 96.06 79 VAL A N 1
ATOM 628 C CA . VAL A 1 79 ? 13.294 0.978 -1.326 1.00 96.06 79 VAL A CA 1
ATOM 629 C C . VAL A 1 79 ? 12.009 1.309 -0.588 1.00 96.06 79 VAL A C 1
ATOM 631 O O . VAL A 1 79 ? 11.006 1.651 -1.208 1.00 96.06 79 VAL A O 1
ATOM 634 N N . ILE A 1 80 ? 12.042 1.227 0.737 1.00 95.31 80 ILE A N 1
ATOM 635 C CA . ILE A 1 80 ? 11.045 1.796 1.641 1.00 95.31 80 ILE A CA 1
ATOM 636 C C . ILE A 1 80 ? 11.611 3.116 2.160 1.00 95.31 80 ILE A C 1
ATOM 638 O O . ILE A 1 80 ? 12.730 3.176 2.680 1.00 95.31 80 ILE A O 1
ATOM 642 N N . ASN A 1 81 ? 10.838 4.186 1.991 1.00 92.19 81 ASN A N 1
ATOM 643 C CA . ASN A 1 81 ? 11.236 5.539 2.373 1.00 92.19 81 ASN A CA 1
ATOM 644 C C . ASN A 1 81 ? 10.667 5.936 3.738 1.00 92.19 81 ASN A C 1
ATOM 646 O O . ASN A 1 81 ? 11.248 6.777 4.419 1.00 92.19 81 ASN A O 1
ATOM 650 N N . GLU A 1 82 ? 9.528 5.358 4.120 1.00 92.69 82 GLU A N 1
ATOM 651 C CA . GLU A 1 82 ? 8.828 5.683 5.357 1.00 92.69 82 GLU A CA 1
ATOM 652 C C . GLU A 1 82 ? 8.152 4.437 5.932 1.00 92.69 82 GLU A C 1
ATOM 654 O O . GLU A 1 82 ? 7.537 3.659 5.201 1.00 92.69 82 GLU A O 1
ATOM 659 N N . ILE A 1 83 ? 8.233 4.278 7.252 1.00 94.44 83 ILE A N 1
ATOM 660 C CA . ILE A 1 83 ? 7.476 3.274 7.997 1.00 94.44 83 ILE A CA 1
ATOM 661 C C . ILE A 1 83 ? 6.365 3.996 8.750 1.00 94.44 83 ILE A C 1
ATOM 663 O O . ILE A 1 83 ? 6.628 4.838 9.609 1.00 94.44 83 ILE A O 1
ATOM 667 N N . LYS A 1 84 ? 5.118 3.635 8.454 1.00 94.25 84 LYS A N 1
ATOM 668 C CA . LYS A 1 84 ? 3.947 4.075 9.210 1.00 94.25 84 LYS A CA 1
ATOM 669 C C . LYS A 1 84 ? 3.536 2.967 10.161 1.00 94.25 84 LYS A C 1
ATOM 671 O O . LYS A 1 84 ? 3.061 1.922 9.724 1.00 94.25 84 LYS A O 1
ATOM 676 N N . ASN A 1 85 ? 3.745 3.194 11.453 1.00 93.19 85 ASN A N 1
ATOM 677 C CA . ASN A 1 85 ? 3.434 2.228 12.497 1.00 93.19 85 ASN A CA 1
ATOM 678 C C . ASN A 1 85 ? 2.032 2.480 13.074 1.00 93.19 85 ASN A C 1
ATOM 680 O O . ASN A 1 85 ? 1.803 3.496 13.725 1.00 93.19 85 ASN A O 1
ATOM 684 N N . PHE A 1 86 ? 1.118 1.534 12.854 1.00 94.31 86 PHE A N 1
ATOM 685 C CA . PHE A 1 86 ? -0.272 1.574 13.319 1.00 94.31 86 PHE A CA 1
ATOM 686 C C . PHE A 1 86 ? -0.514 0.749 14.591 1.00 94.31 86 PHE A C 1
ATOM 688 O O . PHE A 1 86 ? -1.651 0.668 15.043 1.00 94.31 86 PHE A O 1
ATOM 695 N N . THR A 1 87 ? 0.526 0.154 15.191 1.00 92.25 87 THR A N 1
ATOM 696 C CA . THR A 1 87 ? 0.399 -0.769 16.340 1.00 92.25 87 THR A CA 1
ATOM 697 C C . THR A 1 87 ? -0.455 -0.186 17.462 1.00 92.25 87 THR A C 1
ATOM 699 O O . THR A 1 87 ? -1.383 -0.830 17.935 1.00 92.25 87 THR A O 1
ATOM 702 N N . SER A 1 88 ? -0.200 1.069 17.834 1.00 93.38 88 SER A N 1
ATOM 703 C CA . SER A 1 88 ? -0.903 1.745 18.929 1.00 93.38 88 SER A CA 1
ATOM 704 C C . SER A 1 88 ? -2.376 2.051 18.643 1.00 93.38 88 SER A C 1
ATOM 706 O O . SER A 1 88 ? -3.118 2.373 19.572 1.00 93.38 88 SER A O 1
ATOM 708 N N . LEU A 1 89 ? -2.819 1.980 17.381 1.00 95.50 89 LEU A N 1
ATOM 709 C CA . LEU A 1 89 ? -4.234 2.138 17.046 1.00 95.50 89 LEU A CA 1
ATOM 710 C C . LEU A 1 89 ? -5.031 0.870 17.330 1.00 95.50 89 LEU A C 1
ATOM 712 O O . LEU A 1 89 ? -6.216 0.981 17.625 1.00 95.50 89 LEU A O 1
ATOM 716 N N . TYR A 1 90 ? -4.413 -0.313 17.290 1.00 94.88 90 TYR A N 1
ATOM 717 C CA . TYR A 1 90 ? -5.135 -1.565 17.522 1.00 94.88 90 TYR A CA 1
ATOM 718 C C . TYR A 1 90 ? -5.687 -1.677 18.943 1.00 94.88 90 TYR A C 1
ATOM 720 O O . TYR A 1 90 ? -6.746 -2.274 19.124 1.00 94.88 90 TYR A O 1
ATOM 728 N N . ASP A 1 91 ? -5.052 -1.045 19.928 1.00 94.81 91 ASP A N 1
ATOM 729 C CA . ASP A 1 91 ? -5.566 -1.000 21.304 1.00 94.81 91 ASP A CA 1
ATOM 730 C C . ASP A 1 91 ? -6.807 -0.104 21.445 1.00 94.81 91 ASP A C 1
ATOM 732 O O . ASP A 1 91 ? -7.546 -0.200 22.421 1.00 94.81 91 ASP A O 1
ATOM 736 N N . LYS A 1 92 ? -7.033 0.794 20.478 1.00 97.00 92 LYS A N 1
ATOM 737 C CA . LYS A 1 92 ? -8.028 1.872 20.567 1.00 97.00 92 LYS A CA 1
ATOM 738 C C . LYS A 1 92 ? -9.160 1.736 19.566 1.00 97.00 92 LYS A C 1
ATOM 740 O O . LYS A 1 92 ? -10.244 2.250 19.814 1.00 97.00 92 LYS A O 1
ATOM 745 N N . VAL A 1 93 ? -8.910 1.089 18.435 1.00 97.62 93 VAL A N 1
ATOM 746 C CA . VAL A 1 93 ? -9.824 1.024 17.296 1.00 97.62 93 VAL A CA 1
ATOM 747 C C . VAL A 1 93 ? -9.878 -0.405 16.789 1.00 97.62 93 VAL A C 1
ATOM 749 O O . VAL A 1 93 ? -8.833 -1.042 16.682 1.00 97.62 93 VAL A O 1
ATOM 752 N N . LYS A 1 94 ? -11.071 -0.891 16.442 1.00 96.94 94 LYS A N 1
ATOM 753 C CA . LYS A 1 94 ? -11.318 -2.129 15.685 1.00 96.94 94 LYS A CA 1
ATOM 754 C C . LYS A 1 94 ? -12.256 -1.858 14.518 1.00 96.94 94 LYS A C 1
ATOM 756 O O . LYS A 1 94 ? -13.030 -0.913 14.585 1.00 96.94 94 LYS A O 1
ATOM 761 N N . PHE A 1 95 ? -12.206 -2.664 13.471 1.00 97.88 95 PHE A N 1
ATOM 762 C CA . PHE A 1 95 ? -13.210 -2.647 12.409 1.00 97.88 95 PHE A CA 1
ATOM 763 C C . PHE A 1 95 ? -14.171 -3.823 12.599 1.00 97.88 95 PHE A C 1
ATOM 765 O O . PHE A 1 95 ? -13.727 -4.956 12.782 1.00 97.88 95 PHE A O 1
ATOM 772 N N . ASP A 1 96 ? -15.477 -3.564 12.594 1.00 95.88 96 ASP A N 1
ATOM 773 C CA . ASP A 1 96 ? -16.505 -4.587 12.856 1.00 95.88 96 ASP A CA 1
ATOM 774 C C . ASP A 1 96 ? -17.063 -5.257 11.587 1.00 95.88 96 ASP A C 1
ATOM 776 O O . ASP A 1 96 ? -17.959 -6.096 11.669 1.00 95.88 96 ASP A O 1
ATOM 780 N N . GLY A 1 97 ? -16.522 -4.908 10.417 1.00 95.50 97 GLY A N 1
ATOM 781 C CA . GLY A 1 97 ? -17.017 -5.348 9.112 1.00 95.50 97 GLY A CA 1
ATOM 782 C C . GLY A 1 97 ? -17.809 -4.275 8.364 1.00 95.50 97 GLY A C 1
ATOM 783 O O . GLY A 1 97 ? -17.977 -4.407 7.153 1.00 95.50 97 GLY A O 1
ATOM 784 N N . ALA A 1 98 ? -18.235 -3.207 9.044 1.00 94.69 98 ALA A N 1
ATOM 785 C CA . ALA A 1 98 ? -18.918 -2.065 8.440 1.00 94.69 98 ALA A CA 1
ATOM 786 C C . ALA A 1 98 ? -18.294 -0.725 8.854 1.00 94.69 98 ALA A C 1
ATOM 788 O O . ALA A 1 98 ? -18.110 0.151 8.014 1.00 94.69 98 ALA A O 1
ATOM 789 N N . ASN A 1 99 ? -17.924 -0.574 10.126 1.00 96.69 99 ASN A N 1
ATOM 790 C CA . ASN A 1 99 ? -17.447 0.669 10.712 1.00 96.69 99 ASN A CA 1
ATOM 791 C C . ASN A 1 99 ? -16.168 0.468 11.521 1.00 96.69 99 ASN A C 1
ATOM 793 O O . ASN A 1 99 ? -15.890 -0.605 12.064 1.00 96.69 99 ASN A O 1
ATOM 797 N N . TYR A 1 100 ? -15.410 1.552 11.667 1.00 97.88 100 TYR A N 1
ATOM 798 C CA . TYR A 1 100 ? -14.405 1.634 12.715 1.00 97.88 100 TYR A CA 1
ATOM 799 C C . TYR A 1 100 ? -15.082 1.940 14.050 1.00 97.88 100 TYR A C 1
ATOM 801 O O . TYR A 1 100 ? -15.916 2.833 14.155 1.00 97.88 100 TYR A O 1
ATOM 809 N N . ILE A 1 101 ? -14.695 1.195 15.073 1.00 98.19 101 ILE A N 1
ATOM 810 C CA . ILE A 1 101 ? -15.282 1.191 16.405 1.00 98.19 101 ILE A CA 1
ATOM 811 C C . ILE A 1 101 ? -14.184 1.494 17.412 1.00 98.19 101 ILE A C 1
ATOM 813 O O . ILE A 1 101 ? -13.127 0.854 17.400 1.00 98.19 101 ILE A O 1
ATOM 817 N N . LYS A 1 102 ? -14.436 2.433 18.320 1.00 98.06 102 LYS A N 1
ATOM 818 C CA . LYS A 1 102 ? -13.567 2.654 19.472 1.00 98.06 102 LYS A CA 1
ATOM 819 C C . LYS A 1 102 ? -13.652 1.473 20.431 1.00 98.06 102 LYS A C 1
ATOM 821 O O . LYS A 1 102 ? -14.733 1.013 20.779 1.00 98.06 102 LYS A O 1
ATOM 826 N N . VAL A 1 103 ? -12.512 0.986 20.896 1.00 96.38 103 VAL A N 1
ATOM 827 C CA . VAL A 1 103 ? -12.454 -0.149 21.829 1.00 96.38 103 VAL A CA 1
ATOM 828 C C . VAL A 1 103 ? -12.939 0.246 23.229 1.00 96.38 103 VAL A C 1
ATOM 830 O O . VAL A 1 103 ? -13.513 -0.590 23.917 1.00 96.38 103 VAL A O 1
ATOM 833 N N . GLU A 1 104 ? -12.743 1.505 23.634 1.00 97.12 104 GLU A N 1
ATOM 834 C CA . GLU A 1 104 ? -13.043 1.990 24.990 1.00 97.12 104 GLU A CA 1
ATOM 835 C C . GLU A 1 104 ? -14.534 1.923 25.355 1.00 97.12 104 GLU A C 1
ATOM 837 O O . GLU A 1 104 ? -14.882 1.502 26.457 1.00 97.12 104 GLU A O 1
ATOM 842 N N . ASP A 1 105 ? -15.411 2.303 24.426 1.00 97.38 105 ASP A N 1
ATOM 843 C CA . ASP A 1 105 ? -16.847 2.490 24.658 1.00 97.38 105 ASP A CA 1
ATOM 844 C C . ASP A 1 105 ? -17.728 1.857 23.564 1.00 97.38 105 ASP A C 1
ATOM 846 O O . ASP A 1 105 ? -18.953 1.929 23.635 1.00 97.38 105 ASP A O 1
ATOM 850 N N . ASN A 1 106 ? -17.123 1.192 22.573 1.00 97.00 106 ASN A N 1
ATOM 851 C CA . ASN A 1 106 ? -17.780 0.676 21.367 1.00 97.00 106 ASN A CA 1
ATOM 852 C C . ASN A 1 106 ? -18.496 1.747 20.524 1.00 97.00 106 ASN A C 1
ATOM 854 O O . ASN A 1 106 ? -19.360 1.403 19.715 1.00 97.00 106 ASN A O 1
ATOM 858 N N . ALA A 1 107 ? -18.141 3.027 20.663 1.00 98.06 107 ALA A N 1
ATOM 859 C CA . ALA A 1 107 ? -18.688 4.070 19.807 1.00 98.06 107 ALA A CA 1
ATOM 860 C C . ALA A 1 107 ? -18.187 3.925 18.362 1.00 98.06 107 ALA A C 1
ATOM 862 O O . ALA A 1 107 ? -17.016 3.614 18.118 1.00 98.06 107 ALA A O 1
ATOM 863 N N . ILE A 1 108 ? -19.070 4.200 17.402 1.00 97.69 108 ILE A N 1
ATOM 864 C CA . ILE A 1 108 ? -18.714 4.292 15.984 1.00 97.69 108 ILE A CA 1
ATOM 865 C C . ILE A 1 108 ? -17.843 5.535 15.769 1.00 97.69 108 ILE A C 1
ATOM 867 O O . ILE A 1 108 ? -18.141 6.622 16.266 1.00 97.69 108 ILE A O 1
ATOM 871 N N . ILE A 1 109 ? -16.755 5.370 15.023 1.00 96.62 109 ILE A N 1
ATOM 872 C CA . ILE A 1 109 ? -15.942 6.468 14.509 1.00 96.62 109 ILE A CA 1
ATOM 873 C C . ILE A 1 109 ? -16.542 6.864 13.165 1.00 96.62 109 ILE A C 1
ATOM 875 O O . ILE A 1 109 ? -16.321 6.186 12.161 1.00 96.62 109 ILE A O 1
ATOM 879 N N . GLU A 1 110 ? -17.319 7.945 13.153 1.00 93.44 110 GLU A N 1
ATOM 880 C CA . GLU A 1 110 ? -17.899 8.452 11.913 1.00 93.44 110 GLU A CA 1
ATOM 881 C C . GLU A 1 110 ? -16.802 8.951 10.973 1.00 93.44 110 GLU A C 1
ATOM 883 O O . GLU A 1 110 ? -15.919 9.724 11.361 1.00 93.44 110 GLU A O 1
ATOM 888 N N . MET A 1 111 ? -16.853 8.487 9.727 1.00 89.69 111 MET A N 1
ATOM 889 C CA . MET A 1 111 ? -15.948 8.926 8.677 1.00 89.69 111 MET A CA 1
ATOM 890 C C . MET A 1 111 ? -16.728 9.181 7.391 1.00 89.69 111 MET A C 1
ATOM 892 O O . MET A 1 111 ? -17.518 8.347 6.959 1.00 89.69 111 MET A O 1
ATOM 896 N N . GLU A 1 112 ? -16.454 10.308 6.742 1.00 90.81 112 GLU A N 1
ATOM 897 C CA . GLU A 1 112 ? -17.045 10.658 5.450 1.00 90.81 112 GLU A CA 1
ATOM 898 C C . GLU A 1 112 ? -16.197 10.081 4.304 1.00 90.81 112 GLU A C 1
ATOM 900 O O . GLU A 1 112 ? -15.333 10.756 3.744 1.00 90.81 112 GLU A O 1
ATOM 905 N N . TYR A 1 113 ? -16.419 8.806 3.971 1.00 90.81 113 TYR A N 1
ATOM 906 C CA . TYR A 1 113 ? -15.798 8.130 2.824 1.00 90.81 113 TYR A CA 1
ATOM 907 C C . TYR A 1 113 ? -16.809 7.251 2.085 1.00 90.81 113 TYR A C 1
ATOM 909 O O . TYR A 1 113 ? -17.829 6.859 2.642 1.00 90.81 113 TYR A O 1
ATOM 917 N N . ASP A 1 114 ? -16.494 6.913 0.832 1.00 95.06 114 ASP A N 1
ATOM 918 C CA . ASP A 1 114 ? -17.223 5.889 0.079 1.00 95.06 114 ASP A CA 1
ATOM 919 C C . ASP A 1 114 ? -17.249 4.560 0.851 1.00 95.06 114 ASP A C 1
ATOM 921 O O . ASP A 1 114 ? -16.226 4.136 1.399 1.00 95.06 114 ASP A O 1
ATOM 925 N N . GLU A 1 115 ? -18.402 3.888 0.862 1.00 92.62 115 GLU A N 1
ATOM 926 C CA . GLU A 1 115 ? -18.614 2.646 1.617 1.00 92.62 115 GLU A CA 1
ATOM 927 C C . GLU A 1 115 ? -17.607 1.551 1.239 1.00 92.62 115 GLU A C 1
ATOM 929 O O . GLU A 1 115 ? -17.125 0.825 2.110 1.00 92.62 115 GLU A O 1
ATOM 934 N N . ASN A 1 116 ? -17.211 1.454 -0.037 1.00 94.44 116 ASN A N 1
ATOM 935 C CA . ASN A 1 116 ? -16.218 0.464 -0.455 1.00 94.44 116 ASN A CA 1
ATOM 936 C C . ASN A 1 116 ? -14.828 0.829 0.063 1.00 94.44 116 ASN A C 1
ATOM 938 O O . ASN A 1 116 ? -14.080 -0.047 0.498 1.00 94.44 116 ASN A O 1
ATOM 942 N N . ILE A 1 117 ? -14.465 2.114 0.030 1.00 93.88 117 ILE A N 1
ATOM 943 C CA . ILE A 1 117 ? -13.184 2.586 0.573 1.00 93.88 117 ILE A CA 1
ATOM 944 C C . ILE A 1 117 ? -13.122 2.303 2.076 1.00 93.88 117 ILE A C 1
ATOM 946 O O . ILE A 1 117 ? -12.113 1.779 2.561 1.00 93.88 117 ILE A O 1
ATOM 950 N N . LEU A 1 118 ? -14.201 2.600 2.803 1.00 95.44 118 LEU A N 1
ATOM 951 C CA . LEU A 1 118 ? -14.330 2.291 4.223 1.00 95.44 118 LEU A CA 1
ATOM 952 C C . LEU A 1 118 ? -14.156 0.787 4.473 1.00 95.44 118 LEU A C 1
ATOM 954 O O . LEU A 1 118 ? -13.301 0.392 5.264 1.00 95.44 118 LEU A O 1
ATOM 958 N N . PHE A 1 119 ? -14.885 -0.050 3.737 1.00 96.62 119 PHE A N 1
ATOM 959 C CA . PHE A 1 119 ? -14.811 -1.500 3.878 1.00 96.62 119 PHE A CA 1
ATOM 960 C C . PHE A 1 119 ? -13.403 -2.053 3.614 1.00 96.62 119 PHE A C 1
ATOM 962 O O . PHE A 1 119 ? -12.831 -2.731 4.469 1.00 96.62 119 PHE A O 1
ATOM 969 N N . TYR A 1 120 ? -12.801 -1.745 2.461 1.00 95.38 120 TYR A N 1
ATOM 970 C CA . TYR A 1 120 ? -11.484 -2.286 2.107 1.00 95.38 120 TYR A CA 1
ATOM 971 C C . TYR A 1 120 ? -10.370 -1.766 3.019 1.00 95.38 120 TYR A C 1
ATOM 973 O O . TYR A 1 120 ? -9.460 -2.525 3.364 1.00 95.38 120 TYR A O 1
ATOM 981 N N . SER A 1 121 ? -10.438 -0.502 3.448 1.00 94.25 121 SER A N 1
ATOM 982 C CA . SER A 1 121 ? -9.489 0.026 4.435 1.00 94.25 121 SER A CA 1
ATOM 983 C C . SER A 1 121 ? -9.645 -0.661 5.795 1.00 94.25 121 SER A C 1
ATOM 985 O O . SER A 1 121 ? -8.635 -0.995 6.421 1.00 94.25 121 SER A O 1
ATOM 987 N N . GLY A 1 122 ? -10.878 -0.956 6.215 1.00 96.56 122 GLY A N 1
ATOM 988 C CA . GLY A 1 122 ? -11.184 -1.722 7.421 1.00 96.56 122 GLY A CA 1
ATOM 989 C C . GLY A 1 122 ? -10.632 -3.146 7.378 1.00 96.56 122 GLY A C 1
ATOM 990 O O . GLY A 1 122 ? -9.958 -3.582 8.313 1.00 96.56 122 GLY A O 1
ATOM 991 N N . VAL A 1 123 ? -10.822 -3.843 6.255 1.00 96.50 123 VAL A N 1
ATOM 992 C CA . VAL A 1 123 ? -10.272 -5.191 6.027 1.00 96.50 123 VAL A CA 1
ATOM 993 C C . VAL A 1 123 ? -8.742 -5.190 6.087 1.00 96.50 123 VAL A C 1
ATOM 995 O O . VAL A 1 123 ? -8.153 -6.027 6.772 1.00 96.50 123 VAL A O 1
ATOM 998 N N . ILE A 1 124 ? -8.081 -4.242 5.412 1.00 95.25 124 ILE A N 1
ATOM 999 C CA . ILE A 1 124 ? -6.614 -4.115 5.447 1.00 95.25 124 ILE A CA 1
ATOM 1000 C C . ILE A 1 124 ? -6.126 -3.793 6.866 1.00 95.25 124 ILE A C 1
ATOM 1002 O O . ILE A 1 124 ? -5.112 -4.335 7.310 1.00 95.25 124 ILE A O 1
ATOM 1006 N N . PHE A 1 125 ? -6.849 -2.944 7.597 1.00 96.06 125 PHE A N 1
ATOM 1007 C CA . PHE A 1 125 ? -6.521 -2.628 8.982 1.00 96.06 125 PHE A CA 1
ATOM 1008 C C . PHE A 1 125 ? -6.575 -3.883 9.864 1.00 96.06 125 PHE A C 1
ATOM 1010 O O . PHE A 1 125 ? -5.589 -4.182 10.539 1.00 9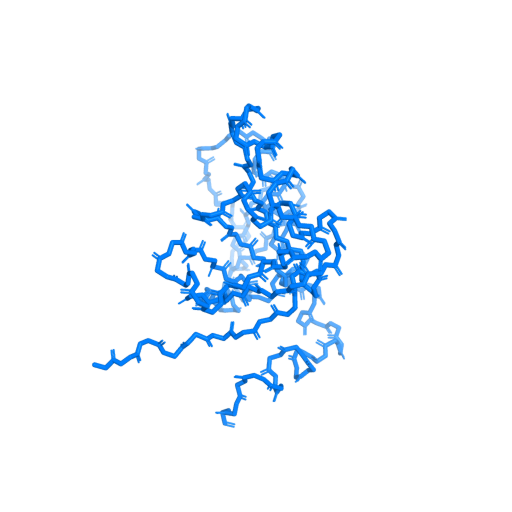6.06 125 PHE A O 1
ATOM 1017 N N . GLU A 1 126 ? -7.655 -4.667 9.814 1.00 95.81 126 GLU A N 1
ATOM 1018 C CA . GLU A 1 126 ? -7.800 -5.883 10.633 1.00 95.81 126 GLU A CA 1
ATOM 1019 C C . GLU A 1 126 ? -6.869 -7.026 10.210 1.00 95.81 126 GLU A C 1
ATOM 1021 O O . GLU A 1 126 ? -6.426 -7.790 11.070 1.00 95.81 126 GLU A O 1
ATOM 1026 N N . LEU A 1 127 ? -6.454 -7.094 8.938 1.00 93.50 127 LEU A N 1
ATOM 1027 C CA . LEU A 1 127 ? -5.340 -7.958 8.526 1.00 93.50 127 LEU A CA 1
ATOM 1028 C C . LEU A 1 127 ? -4.089 -7.661 9.362 1.00 93.50 127 LEU A C 1
ATOM 1030 O O . LEU A 1 127 ? -3.433 -8.580 9.847 1.00 93.50 127 LEU A O 1
ATOM 1034 N N . GLY A 1 128 ? -3.776 -6.384 9.582 1.00 93.88 128 GLY A N 1
ATOM 1035 C CA . GLY A 1 128 ? -2.654 -6.008 10.433 1.00 93.88 128 GLY A CA 1
ATOM 1036 C C . GLY A 1 128 ? -2.814 -6.463 11.892 1.00 93.88 128 GLY A C 1
ATOM 1037 O O . GLY A 1 128 ? -1.844 -6.941 12.481 1.00 93.88 128 GLY A O 1
ATOM 1038 N N . ARG A 1 129 ? -4.028 -6.409 12.463 1.00 92.94 129 ARG A N 1
ATOM 1039 C CA . ARG A 1 129 ? -4.293 -6.962 13.806 1.00 92.94 129 ARG A CA 1
ATOM 1040 C C . ARG A 1 129 ? -4.041 -8.467 13.841 1.00 92.94 129 ARG A C 1
ATOM 1042 O O . ARG A 1 129 ? -3.384 -8.961 14.755 1.00 92.94 129 ARG A O 1
ATOM 1049 N N . TYR A 1 130 ? -4.551 -9.185 12.842 1.00 91.44 130 TYR A N 1
ATOM 1050 C CA . TYR A 1 130 ? -4.369 -10.628 12.717 1.00 91.44 130 TYR A CA 1
ATOM 1051 C C . TYR A 1 130 ? -2.882 -11.006 12.630 1.00 91.44 130 TYR A C 1
ATOM 1053 O O . TYR A 1 130 ? -2.438 -11.924 13.319 1.00 91.44 130 TYR A O 1
ATOM 1061 N N . LEU A 1 131 ? -2.102 -10.257 11.843 1.00 89.44 131 LEU A N 1
ATOM 1062 C CA . LEU A 1 131 ? -0.660 -10.464 11.693 1.00 89.44 131 LEU A CA 1
ATOM 1063 C C . LEU A 1 131 ? 0.129 -10.193 12.982 1.00 89.44 131 LEU A C 1
ATOM 1065 O O . LEU A 1 131 ? 1.136 -10.854 13.203 1.00 89.44 131 LEU A O 1
ATOM 1069 N N . LEU A 1 132 ? -0.318 -9.266 13.838 1.00 87.12 132 LEU A N 1
ATOM 1070 C CA . LEU A 1 132 ? 0.284 -9.058 15.164 1.00 87.12 132 LEU A CA 1
ATOM 1071 C C . LEU A 1 132 ? -0.042 -10.186 16.154 1.00 87.12 132 LEU A C 1
ATOM 1073 O O . LEU A 1 132 ? 0.789 -10.504 17.000 1.00 87.12 132 LEU A O 1
ATOM 1077 N N . GLY A 1 133 ? -1.265 -10.727 16.099 1.00 78.62 133 GLY A N 1
ATOM 1078 C CA . GLY A 1 133 ? -1.765 -11.708 17.070 1.00 78.62 133 GLY A CA 1
ATOM 1079 C C . GLY A 1 133 ? -1.366 -13.157 16.782 1.00 78.62 133 GLY A C 1
ATOM 1080 O O . GLY A 1 133 ? -1.245 -13.958 17.708 1.00 78.62 133 GLY A O 1
ATOM 1081 N N . GLY A 1 134 ? -1.156 -13.519 15.514 1.00 64.12 134 GLY A N 1
ATOM 1082 C CA . GLY A 1 134 ? -0.499 -14.776 15.163 1.00 64.12 134 GLY A CA 1
ATOM 1083 C C . GLY A 1 134 ? 1.008 -14.633 15.354 1.00 64.12 134 GLY A C 1
ATOM 1084 O O . GLY A 1 134 ? 1.551 -13.581 15.050 1.00 64.12 134 GLY A O 1
ATOM 1085 N N . ASN A 1 135 ? 1.713 -15.677 15.796 1.00 53.56 135 ASN A N 1
ATOM 1086 C CA . ASN A 1 135 ? 3.185 -15.723 15.897 1.00 53.56 135 ASN A CA 1
ATOM 1087 C C . ASN A 1 135 ? 3.915 -15.600 14.531 1.00 53.56 135 ASN A C 1
ATOM 1089 O O . ASN A 1 135 ? 4.970 -16.196 14.327 1.00 53.56 135 ASN A O 1
ATOM 1093 N N . TYR A 1 136 ? 3.367 -14.855 13.572 1.00 56.72 136 TYR A N 1
ATOM 1094 C CA . TYR A 1 136 ? 4.052 -14.354 12.394 1.00 56.72 136 TYR A CA 1
ATOM 1095 C C . TYR A 1 136 ? 4.994 -13.253 12.867 1.00 56.72 136 TYR A C 1
ATOM 1097 O O . TYR A 1 136 ? 4.709 -12.062 12.743 1.00 56.72 136 TYR A O 1
ATOM 1105 N N . SER A 1 137 ? 6.095 -13.649 13.506 1.00 48.19 137 SER A N 1
ATOM 1106 C CA . SER A 1 137 ? 7.087 -12.695 13.957 1.00 48.19 137 SER A CA 1
ATOM 1107 C C . SER A 1 137 ? 7.567 -11.912 12.737 1.00 48.19 137 SER A C 1
ATOM 1109 O O . SER A 1 137 ? 8.290 -12.398 11.869 1.00 48.19 137 SER A O 1
ATOM 1111 N N . ASN A 1 138 ? 7.176 -10.639 12.691 1.00 51.78 138 ASN A N 1
ATOM 1112 C CA . ASN A 1 138 ? 7.689 -9.668 11.732 1.00 51.78 138 ASN A CA 1
ATOM 1113 C C . ASN A 1 138 ? 9.225 -9.513 11.844 1.00 51.78 138 ASN A C 1
ATOM 1115 O O . ASN A 1 138 ? 9.816 -8.792 11.048 1.00 51.78 138 ASN A O 1
ATOM 1119 N N . SER A 1 139 ? 9.886 -10.211 12.782 1.00 49.66 139 SER A N 1
ATOM 1120 C CA . SER A 1 139 ? 11.338 -10.392 12.869 1.00 49.66 139 SER A CA 1
ATOM 1121 C C . SER A 1 139 ? 11.968 -10.871 11.565 1.00 49.66 139 SER A C 1
ATOM 1123 O O . SER A 1 139 ? 13.096 -10.496 11.279 1.00 49.66 139 SER A O 1
ATOM 1125 N N . ASP A 1 140 ? 11.260 -11.636 10.736 1.00 49.34 140 ASP A N 1
ATOM 1126 C CA . ASP A 1 140 ? 11.884 -12.185 9.526 1.00 49.34 140 ASP A CA 1
ATOM 1127 C C . ASP A 1 140 ? 11.887 -11.165 8.372 1.00 49.34 140 ASP A C 1
ATOM 1129 O O . ASP A 1 140 ? 12.784 -11.172 7.525 1.00 49.34 140 ASP A O 1
ATOM 1133 N N . ILE A 1 141 ? 10.917 -10.238 8.364 1.00 52.34 141 ILE A N 1
ATOM 1134 C CA . ILE A 1 141 ? 10.759 -9.190 7.336 1.00 52.34 141 ILE A CA 1
ATOM 1135 C C . ILE A 1 141 ? 11.339 -7.846 7.784 1.00 52.34 141 ILE A C 1
ATOM 1137 O O . ILE A 1 141 ? 11.789 -7.080 6.944 1.00 52.34 141 ILE A O 1
ATOM 1141 N N . LEU A 1 142 ? 11.327 -7.538 9.079 1.00 49.69 142 LEU A N 1
ATOM 1142 C CA . LEU A 1 142 ? 11.883 -6.307 9.643 1.00 49.69 142 LEU A CA 1
ATOM 1143 C C . LEU A 1 142 ? 13.142 -6.568 10.458 1.00 49.69 142 LEU A C 1
ATOM 1145 O O . LEU A 1 142 ? 14.043 -5.757 10.377 1.00 49.69 142 LEU A O 1
ATOM 1149 N N . GLY A 1 143 ? 13.274 -7.679 11.182 1.00 45.22 143 GLY A N 1
ATOM 1150 C CA . GLY A 1 143 ? 14.490 -7.984 11.958 1.00 45.22 143 GLY A CA 1
ATOM 1151 C C . GLY A 1 143 ? 15.719 -8.319 11.102 1.00 45.22 143 GLY A C 1
ATOM 1152 O O . GLY A 1 143 ? 16.837 -8.259 11.595 1.00 45.22 143 GLY A O 1
ATOM 1153 N N . SER A 1 144 ? 15.545 -8.584 9.802 1.00 43.97 144 SER A N 1
ATOM 1154 C CA . SER A 1 144 ? 16.646 -8.626 8.827 1.00 43.97 144 SER A CA 1
ATOM 1155 C C . SER A 1 144 ? 17.045 -7.241 8.282 1.00 43.97 144 SER A C 1
ATOM 1157 O O . SER A 1 144 ? 18.110 -7.111 7.682 1.00 43.97 144 SER A O 1
ATOM 1159 N N . TYR A 1 145 ? 16.231 -6.200 8.508 1.00 43.41 145 TYR A N 1
ATOM 1160 C CA . TYR A 1 145 ? 16.415 -4.850 7.945 1.00 43.41 145 TYR A CA 1
ATOM 1161 C C . TYR A 1 145 ? 16.445 -3.711 8.982 1.00 43.41 145 TYR A C 1
ATOM 1163 O O . TYR A 1 145 ? 16.863 -2.597 8.673 1.00 43.41 145 TYR A O 1
ATOM 1171 N N . LEU A 1 146 ? 16.018 -3.984 10.210 1.00 39.88 146 LEU A N 1
ATOM 1172 C CA . LEU A 1 146 ? 16.091 -3.147 11.395 1.00 39.88 146 LEU A CA 1
ATOM 1173 C C . LEU A 1 146 ? 16.959 -3.905 12.398 1.00 39.88 146 LEU A C 1
ATOM 1175 O O . LEU A 1 146 ? 16.454 -4.666 13.218 1.00 39.88 146 LEU A O 1
ATOM 1179 N N . ASN A 1 147 ? 18.272 -3.685 12.335 1.00 31.94 147 ASN A N 1
ATOM 1180 C CA . ASN A 1 147 ? 19.078 -3.788 13.547 1.00 31.94 147 ASN A CA 1
ATOM 1181 C C . ASN A 1 147 ? 18.593 -2.669 14.484 1.00 31.94 147 ASN A C 1
ATOM 1183 O O . ASN A 1 147 ? 19.066 -1.535 14.387 1.00 31.94 147 ASN A O 1
ATOM 1187 N N . LEU A 1 148 ? 17.585 -2.978 15.301 1.00 35.50 148 LEU A N 1
ATOM 1188 C CA . LEU A 1 148 ? 17.296 -2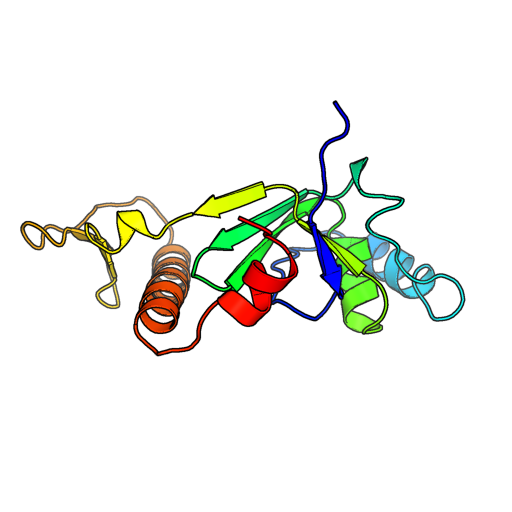.275 16.548 1.00 35.50 148 LEU A CA 1
ATOM 1189 C C . LEU A 1 148 ? 18.067 -2.967 17.670 1.00 35.50 148 LEU A C 1
ATOM 1191 O O . LEU A 1 148 ? 17.968 -4.212 17.752 1.00 35.50 148 LEU A O 1
#

Radius of gyration: 17.54 Å; chains: 1; bounding box: 42×29×48 Å

Organism: Streptococcus mitis (NCBI:txid28037)

Secondary structure (DSSP, 8-state):
-----EEEETTSS-EE-----HHHHHHHHHHSSSSS--BTTTTGGG-EEEEEETTTEEEEEESHHHHHHHHHHT--EEEE-EEEE-HHHHTTEEE-SSSEEETTT--EE---S-HHHHHHHHHHHHHHHHHHHSS--GGGTTTTT---

Sequence (148 aa):
MEKVHMKIGINKLPILLNPWNGERILDNFIGINDDNVFDGVLFSSNIQNHYLYPMNIIVCKGANHSQLSARYQNKGETVINEIKNFTSLYDKVKFDGANYIKVEDNAIIEMEYDENILFYSGVIFELGRYLLGGNYSNSDILGSYLNL